Protein AF-A0A559JMA1-F1 (afdb_monomer_lite)

Sequence (141 aa):
MQQLREGKRKRIAVTKSPGHVDKILRTEEKWGELSIKAHTRREICLSNELLDYDLVRRLIHGAAHRWARAYRDKRITFEDFLSSFYEAAWRVIERYTWATDFYLFETISNAIKRRGQSMLRAAGNDKRRAFHEALPLADDF

Structure (mmCIF, N/CA/C/O backbone):
data_AF-A0A559JMA1-F1
#
_entry.id   AF-A0A559JMA1-F1
#
loop_
_atom_site.group_PDB
_atom_site.id
_atom_site.type_symbol
_atom_site.label_atom_id
_atom_site.label_alt_id
_atom_site.label_comp_id
_atom_site.label_asym_id
_atom_site.label_entity_id
_atom_site.label_seq_id
_atom_site.pdbx_PDB_ins_code
_atom_site.Cartn_x
_atom_site.Cartn_y
_atom_site.Cartn_z
_atom_site.occupancy
_atom_site.B_iso_or_equiv
_atom_site.auth_seq_id
_atom_site.auth_comp_id
_atom_site.auth_asym_id
_atom_site.auth_atom_id
_atom_site.pdbx_PDB_model_num
ATOM 1 N N . MET A 1 1 ? -18.130 -9.070 14.240 1.00 59.06 1 MET A N 1
ATOM 2 C CA . MET A 1 1 ? -17.082 -8.051 13.965 1.00 59.06 1 MET A CA 1
ATOM 3 C C . MET A 1 1 ? -15.822 -8.194 14.824 1.00 59.06 1 MET A C 1
ATOM 5 O O . MET A 1 1 ? -14.734 -8.036 14.284 1.00 59.06 1 MET A O 1
ATOM 9 N N . GLN A 1 2 ? -15.920 -8.525 16.119 1.00 61.66 2 GLN A N 1
ATOM 10 C CA . GLN A 1 2 ? -14.757 -8.704 17.012 1.00 61.66 2 GLN A CA 1
ATOM 11 C C . GLN A 1 2 ? -13.861 -9.902 16.626 1.00 61.66 2 GLN A C 1
ATOM 13 O O . GLN A 1 2 ? -12.649 -9.747 16.512 1.00 61.66 2 GLN A O 1
ATOM 18 N N . GLN A 1 3 ? -14.458 -11.050 16.283 1.00 65.12 3 GLN A N 1
ATOM 19 C CA . GLN A 1 3 ? -13.729 -12.260 15.862 1.00 65.12 3 GLN A CA 1
ATOM 20 C C . GLN A 1 3 ? -12.874 -12.062 14.592 1.00 65.12 3 GLN A C 1
ATOM 22 O O . GLN A 1 3 ? -11.746 -12.542 14.521 1.00 65.12 3 GLN A O 1
ATOM 27 N N . LEU A 1 4 ? -13.363 -11.290 13.610 1.00 67.75 4 LEU A N 1
ATOM 28 C CA . LEU A 1 4 ? -12.607 -10.939 12.395 1.00 67.75 4 LEU A CA 1
ATOM 29 C C . LEU A 1 4 ? -11.350 -10.116 12.720 1.00 67.75 4 LEU A C 1
ATOM 31 O O . LEU A 1 4 ? -10.287 -10.342 12.144 1.00 67.75 4 LEU A O 1
ATOM 35 N N . ARG A 1 5 ? -11.451 -9.180 13.674 1.00 70.06 5 ARG A N 1
ATOM 36 C CA . ARG A 1 5 ? -10.315 -8.352 14.113 1.00 70.06 5 ARG A CA 1
ATOM 37 C C . ARG A 1 5 ? -9.254 -9.191 14.814 1.00 70.06 5 ARG A C 1
ATOM 39 O O . ARG A 1 5 ? -8.067 -9.035 14.537 1.00 70.06 5 ARG A O 1
ATOM 46 N N . GLU A 1 6 ? -9.678 -10.102 15.681 1.00 74.38 6 GLU A N 1
ATOM 47 C CA . GLU A 1 6 ? -8.769 -11.011 16.378 1.00 74.38 6 GLU A CA 1
ATOM 48 C C . GLU A 1 6 ? -8.074 -11.976 15.418 1.00 74.38 6 GLU A C 1
ATOM 50 O O . GLU A 1 6 ? -6.866 -12.176 15.533 1.00 74.38 6 GLU A O 1
ATOM 55 N N . GLY A 1 7 ? -8.795 -12.511 14.429 1.00 82.19 7 GLY A N 1
ATOM 56 C CA . GLY A 1 7 ? -8.221 -13.373 13.394 1.00 82.19 7 GLY A CA 1
ATOM 57 C C . GLY A 1 7 ? -7.130 -12.671 12.580 1.00 82.19 7 GLY A C 1
ATOM 58 O O . GLY A 1 7 ? -6.014 -13.183 12.461 1.00 82.19 7 GLY A O 1
ATOM 59 N N . LYS A 1 8 ? -7.405 -11.454 12.088 1.00 84.94 8 LYS A N 1
ATOM 60 C CA . LYS A 1 8 ? -6.415 -10.643 11.359 1.00 84.94 8 LYS A CA 1
ATOM 61 C C . LYS A 1 8 ? -5.185 -10.331 12.210 1.00 84.94 8 LYS A C 1
ATOM 63 O O . LYS A 1 8 ? -4.056 -10.470 11.737 1.00 84.94 8 LYS A O 1
ATOM 68 N N . ARG A 1 9 ? -5.398 -9.939 13.469 1.00 84.56 9 ARG A N 1
ATOM 69 C CA . ARG A 1 9 ? -4.317 -9.571 14.391 1.00 84.56 9 ARG A CA 1
ATOM 70 C C . ARG A 1 9 ? -3.426 -10.768 14.721 1.00 84.56 9 ARG A C 1
ATOM 72 O O . ARG A 1 9 ? -2.205 -10.642 14.677 1.00 84.56 9 ARG A O 1
ATOM 79 N N . LYS A 1 10 ? -4.021 -11.939 14.973 1.00 86.56 10 LYS A N 1
ATOM 80 C CA . LYS A 1 10 ? -3.284 -13.197 15.177 1.00 86.56 10 LYS A CA 1
ATOM 81 C C . LYS A 1 10 ? -2.467 -13.567 13.937 1.00 86.56 10 LYS A C 1
ATOM 83 O O . LYS A 1 10 ? -1.288 -13.883 14.068 1.00 86.56 10 LYS A O 1
ATOM 88 N N . ARG A 1 11 ? -3.039 -13.443 12.730 1.00 90.81 11 ARG A N 1
ATOM 89 C CA . ARG A 1 11 ? -2.318 -13.717 11.474 1.00 90.81 11 ARG A CA 1
ATOM 90 C C . ARG A 1 11 ? -1.061 -12.863 11.345 1.00 90.81 11 ARG A C 1
ATOM 92 O O . ARG A 1 11 ? 0.011 -13.405 11.082 1.00 90.81 11 ARG A O 1
ATOM 99 N N . ILE A 1 12 ? -1.169 -11.543 11.500 1.00 89.44 12 ILE A N 1
ATOM 100 C CA . ILE A 1 12 ? -0.002 -10.665 11.320 1.00 89.44 12 ILE A CA 1
ATOM 101 C C . ILE A 1 12 ? 1.044 -10.876 12.420 1.00 89.44 12 ILE A C 1
ATOM 103 O O . ILE A 1 12 ? 2.229 -10.818 12.117 1.00 89.44 12 ILE A O 1
ATOM 107 N N . ALA A 1 13 ? 0.628 -11.193 13.650 1.00 86.81 13 ALA A N 1
ATOM 108 C CA . ALA A 1 13 ? 1.542 -11.464 14.759 1.00 86.81 13 ALA A CA 1
ATOM 109 C C . ALA A 1 13 ? 2.394 -12.724 14.535 1.00 86.81 13 ALA A C 1
ATOM 111 O O . ALA A 1 13 ? 3.558 -12.745 14.915 1.00 86.81 13 ALA A O 1
ATOM 112 N N . VAL A 1 14 ? 1.831 -13.754 13.893 1.00 89.00 14 VAL A N 1
ATOM 113 C CA . VAL A 1 14 ? 2.552 -15.002 13.586 1.00 89.00 14 VAL A CA 1
ATOM 114 C C . VAL A 1 14 ? 3.399 -14.878 12.315 1.00 89.00 14 VAL A C 1
ATOM 116 O O . VAL A 1 14 ? 4.470 -15.465 12.219 1.00 89.00 14 VAL A O 1
ATOM 119 N N . THR A 1 15 ? 2.926 -14.130 11.314 1.00 86.50 15 THR A N 1
ATOM 120 C CA . THR A 1 15 ? 3.517 -14.150 9.960 1.00 86.50 15 THR A CA 1
ATOM 121 C C . THR A 1 15 ? 4.483 -13.008 9.659 1.00 86.50 15 THR A C 1
ATOM 123 O O . THR A 1 15 ? 5.182 -13.059 8.644 1.00 86.50 15 THR A O 1
ATOM 126 N N . LYS A 1 16 ? 4.507 -11.945 10.470 1.00 90.25 16 LYS A N 1
ATOM 127 C CA . LYS A 1 16 ? 5.271 -10.721 10.192 1.00 90.25 16 LYS A CA 1
ATOM 128 C C . LYS A 1 16 ? 6.200 -10.381 11.351 1.00 90.25 16 LYS A C 1
ATOM 130 O O . LYS A 1 16 ? 5.908 -10.666 12.505 1.00 90.25 16 LYS A O 1
ATOM 135 N N . SER A 1 17 ? 7.306 -9.705 11.042 1.00 91.06 17 SER A N 1
ATOM 136 C CA . SER A 1 17 ? 8.194 -9.174 12.076 1.00 91.06 17 SER A CA 1
ATOM 137 C C . SER A 1 17 ? 7.502 -8.067 12.888 1.00 91.06 17 SER A C 1
ATOM 139 O O . SER A 1 17 ? 6.652 -7.358 12.337 1.00 91.06 17 SER A O 1
ATOM 141 N N . PRO A 1 18 ? 7.893 -7.841 14.157 1.00 89.44 18 PRO A N 1
ATOM 142 C CA . PRO A 1 18 ? 7.257 -6.838 15.016 1.00 89.44 18 PRO A CA 1
ATOM 143 C C . PRO A 1 18 ? 7.207 -5.436 14.392 1.00 89.44 18 PRO A C 1
ATOM 145 O O . PRO A 1 18 ? 6.161 -4.793 14.379 1.00 89.44 18 PRO A O 1
ATOM 148 N N . GLY A 1 19 ? 8.301 -4.991 13.765 1.00 89.12 19 GLY A N 1
ATOM 149 C CA . GLY A 1 19 ? 8.341 -3.694 13.080 1.00 89.12 19 GLY A CA 1
ATOM 150 C C . GLY A 1 19 ? 7.466 -3.616 11.821 1.00 89.12 19 GLY A C 1
ATOM 151 O O . GLY A 1 19 ? 7.116 -2.527 11.378 1.00 89.12 19 GLY A O 1
ATOM 152 N N . HIS A 1 20 ? 7.104 -4.749 11.215 1.00 89.44 20 HIS A N 1
ATOM 153 C CA . HIS A 1 20 ? 6.154 -4.784 10.102 1.00 89.44 20 HIS A CA 1
ATOM 154 C C . HIS A 1 20 ? 4.705 -4.801 10.603 1.00 89.44 20 HIS A C 1
ATOM 156 O O . HIS A 1 20 ? 3.855 -4.140 10.012 1.00 89.44 20 HIS A O 1
ATOM 162 N N . VAL A 1 21 ? 4.440 -5.503 11.709 1.00 91.44 21 VAL A N 1
ATOM 163 C CA . VAL A 1 21 ? 3.153 -5.456 12.419 1.00 91.44 21 VAL A CA 1
ATOM 164 C C . VAL A 1 21 ? 2.829 -4.023 12.839 1.00 91.44 21 VAL A C 1
ATOM 166 O O . VAL A 1 21 ? 1.735 -3.548 12.557 1.00 91.44 21 VAL A O 1
ATOM 169 N N . ASP A 1 22 ? 3.791 -3.307 13.425 1.00 92.88 22 ASP A N 1
ATOM 170 C CA . ASP A 1 22 ? 3.627 -1.904 13.826 1.00 92.88 22 ASP A CA 1
ATOM 171 C C . ASP A 1 22 ? 3.223 -1.006 12.642 1.00 92.88 22 ASP A C 1
ATOM 173 O O . ASP A 1 22 ? 2.241 -0.273 12.723 1.00 92.88 22 ASP A O 1
ATOM 177 N N . LYS A 1 23 ? 3.885 -1.142 11.485 1.00 92.88 23 LYS A N 1
ATOM 178 C CA . LYS A 1 23 ? 3.525 -0.384 10.270 1.00 92.88 23 LYS A CA 1
ATOM 179 C C . LYS A 1 23 ? 2.105 -0.666 9.786 1.00 92.88 23 LYS A C 1
ATOM 181 O O . LYS A 1 23 ? 1.408 0.257 9.363 1.00 92.88 23 LYS A O 1
ATOM 186 N N . ILE A 1 24 ? 1.696 -1.936 9.828 1.00 93.00 24 ILE A N 1
ATOM 187 C CA . ILE A 1 24 ? 0.341 -2.355 9.464 1.00 93.00 24 ILE A CA 1
ATOM 188 C C . ILE A 1 24 ? -0.674 -1.679 10.388 1.00 93.00 24 ILE A C 1
ATOM 190 O O . ILE A 1 24 ? -1.606 -1.043 9.902 1.00 93.00 24 ILE A O 1
ATOM 194 N N . LEU A 1 25 ? -0.467 -1.782 11.702 1.00 93.81 25 LEU A N 1
ATOM 195 C CA . LEU A 1 25 ? -1.399 -1.254 12.696 1.00 93.81 25 LEU A CA 1
ATOM 196 C C . LEU A 1 25 ? -1.487 0.274 12.654 1.00 93.81 25 LEU A C 1
ATOM 198 O O . LEU A 1 25 ? -2.594 0.797 12.643 1.00 93.81 25 LEU A O 1
ATOM 202 N N . ARG A 1 26 ? -0.359 0.983 12.528 1.00 94.75 26 ARG A N 1
ATOM 203 C CA . ARG A 1 26 ? -0.339 2.454 12.411 1.00 94.75 26 ARG A CA 1
ATOM 204 C C . ARG A 1 26 ? -1.049 2.964 11.163 1.00 94.75 26 ARG A C 1
ATOM 206 O O . ARG A 1 26 ? -1.712 3.993 11.195 1.00 94.75 26 ARG A O 1
ATOM 213 N N . THR A 1 27 ? -0.914 2.246 10.049 1.00 93.56 27 THR A N 1
ATOM 214 C CA . THR A 1 27 ? -1.617 2.598 8.807 1.00 93.56 27 THR A CA 1
ATOM 215 C C . THR A 1 27 ? -3.123 2.385 8.954 1.00 93.56 27 THR A C 1
ATOM 217 O O . THR A 1 27 ? -3.904 3.203 8.477 1.00 93.56 27 THR A O 1
ATOM 220 N N . GLU A 1 28 ? -3.535 1.312 9.635 1.00 93.00 28 GLU A N 1
ATOM 221 C CA . GLU A 1 28 ? -4.949 1.039 9.912 1.00 93.00 28 GLU A CA 1
ATOM 222 C C . GLU A 1 28 ? -5.553 2.076 10.869 1.00 93.00 28 GLU A C 1
ATOM 224 O O . GLU A 1 28 ? -6.646 2.579 10.623 1.00 93.00 28 GLU A O 1
ATOM 229 N N . GLU A 1 29 ? -4.827 2.430 11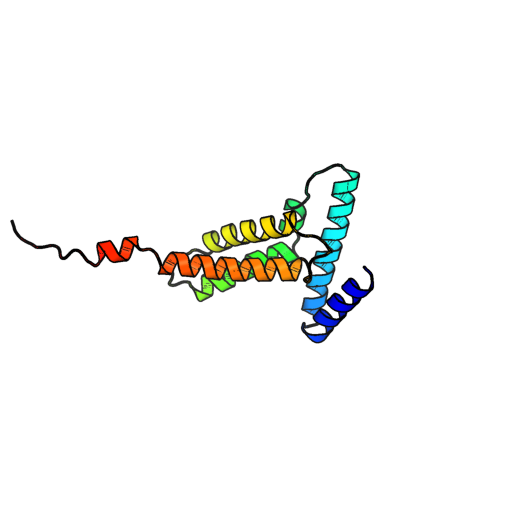.931 1.00 93.00 29 GLU A N 1
ATOM 230 C CA . GLU A 1 29 ? -5.204 3.490 12.868 1.00 93.00 29 GLU A CA 1
ATOM 231 C C . GLU A 1 29 ? -5.371 4.821 12.136 1.00 93.00 29 GLU A C 1
ATOM 233 O O . GLU A 1 29 ? -6.422 5.455 12.246 1.00 93.00 29 GLU A O 1
ATOM 238 N N . LYS A 1 30 ? -4.400 5.184 11.285 1.00 93.56 30 LYS A N 1
ATOM 239 C CA . LYS A 1 30 ? -4.474 6.420 10.510 1.00 93.56 30 LYS A CA 1
ATOM 240 C C . LYS A 1 30 ? -5.676 6.447 9.571 1.00 93.56 30 LYS A C 1
ATOM 242 O O . LYS A 1 30 ? -6.358 7.462 9.471 1.00 93.56 30 LYS A O 1
ATOM 247 N N . TRP A 1 31 ? -5.966 5.337 8.898 1.00 92.19 31 TRP A N 1
ATOM 248 C CA . TRP A 1 31 ? -7.166 5.230 8.071 1.00 92.19 31 TRP A CA 1
ATOM 249 C C . TRP A 1 31 ? -8.450 5.369 8.900 1.00 92.19 31 TRP A C 1
ATOM 251 O O . TRP A 1 31 ? -9.388 6.033 8.459 1.00 92.19 31 TRP A O 1
ATOM 261 N N . GLY A 1 32 ? -8.485 4.804 10.110 1.00 90.44 32 GLY A N 1
ATOM 262 C CA . GLY A 1 32 ? -9.599 4.958 11.046 1.00 90.44 32 GLY A CA 1
ATOM 263 C C . GLY A 1 32 ? -9.843 6.418 11.437 1.00 90.44 32 GLY A C 1
ATOM 264 O O . GLY A 1 32 ? -10.970 6.899 11.321 1.00 90.44 32 GLY A O 1
ATOM 265 N N . GLU A 1 33 ? -8.789 7.146 11.818 1.00 90.81 33 GLU A N 1
ATOM 266 C CA . GLU A 1 33 ? -8.854 8.588 12.108 1.00 90.81 33 GLU A CA 1
ATOM 267 C C . GLU A 1 33 ? -9.414 9.384 10.923 1.00 90.81 33 GLU A C 1
ATOM 269 O O . GLU A 1 33 ? -10.329 10.197 11.079 1.00 90.81 33 GLU A O 1
ATOM 274 N N . LEU A 1 34 ? -8.875 9.137 9.725 1.00 89.12 34 LEU A N 1
ATOM 275 C CA . LEU A 1 34 ? -9.281 9.831 8.504 1.00 89.12 34 LEU A CA 1
ATOM 276 C C . LEU A 1 34 ? -10.727 9.516 8.125 1.00 89.12 34 LEU A C 1
ATOM 278 O O . LEU A 1 34 ? -11.456 10.409 7.704 1.00 89.12 34 LEU A O 1
ATOM 282 N N . SER A 1 35 ? -11.169 8.277 8.324 1.00 86.62 35 SER A N 1
ATOM 283 C CA . SER A 1 35 ? -12.548 7.868 8.049 1.00 86.62 35 SER A CA 1
ATOM 284 C C . SER A 1 35 ? -13.543 8.580 8.968 1.00 86.62 35 SER A C 1
ATOM 286 O O . SER A 1 35 ? -14.581 9.052 8.507 1.00 86.62 35 SER A O 1
ATOM 288 N N . ILE A 1 36 ? -13.210 8.723 10.257 1.00 87.19 36 ILE A N 1
ATOM 289 C CA . ILE A 1 36 ? -14.022 9.489 11.214 1.00 87.19 36 ILE A CA 1
ATOM 290 C C . ILE A 1 36 ? -14.050 10.968 10.818 1.00 87.19 36 ILE A C 1
ATOM 292 O O . ILE A 1 36 ? -15.118 11.572 10.759 1.00 87.19 36 ILE A O 1
ATOM 296 N N . LYS A 1 37 ? -12.889 11.553 10.500 1.00 86.56 37 LYS A N 1
ATOM 297 C CA . LYS A 1 37 ? -12.772 12.956 10.079 1.00 86.56 37 LYS A CA 1
ATOM 298 C C . LYS A 1 37 ? -13.593 13.243 8.818 1.00 86.56 37 LYS A C 1
ATOM 300 O O . LYS A 1 37 ? -14.331 14.226 8.800 1.00 86.56 37 LYS A O 1
ATOM 305 N N . ALA A 1 38 ? -13.504 12.377 7.809 1.00 85.56 38 ALA A N 1
ATOM 306 C CA . ALA A 1 38 ? -14.276 12.473 6.573 1.00 85.56 38 ALA A CA 1
ATOM 307 C C . ALA A 1 38 ? -15.785 12.430 6.856 1.00 85.56 38 ALA A C 1
ATOM 309 O O . ALA A 1 38 ? -16.531 13.293 6.393 1.00 85.56 38 ALA A O 1
ATOM 310 N N . HIS A 1 39 ? -16.220 11.496 7.711 1.00 84.00 39 HIS A N 1
ATOM 311 C CA . HIS A 1 39 ? -17.614 11.394 8.135 1.00 84.00 39 HIS A CA 1
ATOM 312 C C . HIS A 1 39 ? -18.105 12.672 8.836 1.00 84.00 39 HIS A C 1
ATOM 314 O O . HIS A 1 39 ? -19.145 13.216 8.467 1.00 84.00 39 HIS A O 1
ATOM 320 N N . THR A 1 40 ? -17.330 13.203 9.787 1.00 84.81 40 THR A N 1
ATOM 321 C CA . THR A 1 40 ? -17.665 14.432 10.526 1.00 84.81 40 THR A CA 1
ATOM 322 C C . THR A 1 40 ? -17.738 15.659 9.616 1.00 84.81 40 THR A C 1
ATOM 324 O O . THR A 1 40 ? -18.612 16.506 9.788 1.00 84.81 40 THR A O 1
ATOM 327 N N . ARG A 1 41 ? -16.838 15.763 8.632 1.00 83.88 41 ARG A N 1
ATOM 328 C CA . ARG A 1 41 ? -16.772 16.900 7.699 1.00 83.88 41 ARG A CA 1
ATOM 329 C C . ARG A 1 41 ? -17.712 16.775 6.499 1.00 83.88 41 ARG A C 1
ATOM 331 O O . ARG A 1 41 ? -17.785 17.706 5.706 1.00 83.88 41 ARG A O 1
ATOM 338 N N . ARG A 1 42 ? -18.425 15.648 6.358 1.00 77.38 42 ARG A N 1
ATOM 339 C CA . ARG A 1 42 ? -19.160 15.270 5.133 1.00 77.38 42 ARG A CA 1
ATOM 340 C C . ARG A 1 42 ? -18.271 15.306 3.880 1.00 77.38 42 ARG A C 1
ATOM 342 O O . ARG A 1 42 ? -18.752 15.543 2.775 1.00 77.38 42 ARG A O 1
ATOM 349 N N . GLU A 1 43 ? -16.974 15.071 4.056 1.00 77.62 43 GLU A N 1
ATOM 350 C CA . GLU A 1 43 ? -16.010 14.955 2.966 1.00 77.62 43 GLU A CA 1
ATOM 351 C C . GLU A 1 43 ? -16.019 13.515 2.447 1.00 77.62 43 GLU A C 1
ATOM 353 O O . GLU A 1 43 ? -16.080 12.557 3.216 1.00 77.62 43 GLU A O 1
ATOM 358 N N . ILE A 1 44 ? -15.975 13.355 1.125 1.00 64.44 44 ILE A N 1
ATOM 359 C CA . ILE A 1 44 ? -16.216 12.057 0.480 1.00 64.44 44 ILE A CA 1
ATOM 360 C C . ILE A 1 44 ? -15.000 11.129 0.604 1.00 64.44 44 ILE A C 1
ATOM 362 O O . ILE A 1 44 ? -15.168 9.915 0.707 1.00 64.44 44 ILE A O 1
ATOM 366 N N . CYS A 1 45 ? -13.771 11.657 0.618 1.00 65.44 45 CYS A N 1
ATOM 367 C CA . CYS A 1 45 ? -12.585 10.820 0.775 1.00 65.44 45 CYS A CA 1
ATOM 368 C C . CYS A 1 45 ? -11.328 11.626 1.120 1.00 65.44 45 CYS A C 1
ATOM 370 O O . CYS A 1 45 ? -10.990 12.579 0.424 1.00 65.44 45 CYS A O 1
ATOM 372 N N . LEU A 1 46 ? -10.574 11.175 2.126 1.00 74.56 46 LEU A N 1
ATOM 373 C CA . LEU A 1 46 ? -9.254 11.713 2.481 1.00 74.56 46 LEU A CA 1
ATOM 374 C C . LEU A 1 46 ? -8.111 10.855 1.908 1.00 74.56 46 LEU A C 1
ATOM 376 O O . LEU A 1 46 ? -7.054 10.723 2.523 1.00 74.56 46 LEU A O 1
ATOM 380 N N . SER A 1 47 ? -8.321 10.258 0.726 1.00 80.81 47 SER A N 1
ATOM 381 C CA . SER A 1 47 ? -7.328 9.397 0.061 1.00 80.81 47 SER A CA 1
ATOM 382 C C . SER A 1 47 ? -5.969 10.076 -0.086 1.00 80.81 47 SER A C 1
ATOM 384 O O . SER A 1 47 ? -4.951 9.440 0.171 1.00 80.81 47 SER A O 1
ATOM 386 N N . ASN A 1 48 ? -5.948 11.371 -0.413 1.00 86.81 48 ASN A N 1
ATOM 387 C CA . ASN A 1 48 ? -4.709 12.143 -0.533 1.00 86.81 48 ASN A CA 1
ATOM 388 C C . ASN A 1 48 ? -3.939 12.198 0.795 1.00 86.81 48 ASN A C 1
ATOM 390 O O . ASN A 1 48 ? -2.751 11.898 0.815 1.00 86.81 48 ASN A O 1
ATOM 394 N N . GLU A 1 49 ? -4.620 12.455 1.919 1.00 89.88 49 GLU A N 1
ATOM 395 C CA . GLU A 1 49 ? -3.978 12.490 3.244 1.00 89.88 49 GLU A CA 1
ATOM 396 C C . GLU A 1 49 ? -3.345 11.138 3.605 1.00 89.88 49 GLU A C 1
ATOM 398 O O . GLU A 1 49 ? -2.307 11.082 4.267 1.00 89.88 49 GLU A O 1
ATOM 403 N N . LEU A 1 50 ? -3.951 10.034 3.157 1.00 91.62 50 LEU A N 1
ATOM 404 C CA . LEU A 1 50 ? -3.397 8.706 3.384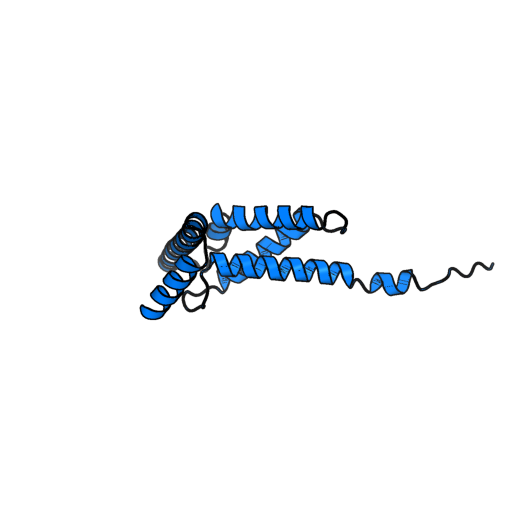 1.00 91.62 50 LEU A CA 1
ATOM 405 C C . LEU A 1 50 ? -2.272 8.349 2.401 1.00 91.62 50 LEU A C 1
ATOM 407 O O . LEU A 1 50 ? -1.339 7.650 2.784 1.00 91.62 50 LEU A O 1
ATOM 411 N N . LEU A 1 51 ? -2.324 8.819 1.155 1.00 93.19 51 LEU A N 1
ATOM 412 C CA . LEU A 1 51 ? -1.226 8.658 0.196 1.00 93.19 51 LEU A CA 1
ATOM 413 C C . LEU A 1 51 ? 0.020 9.446 0.625 1.00 93.19 51 LEU A C 1
ATOM 415 O O . LEU A 1 51 ? 1.140 8.957 0.455 1.00 93.19 51 LEU A O 1
ATOM 419 N N . ASP A 1 52 ? -0.183 10.613 1.235 1.00 93.00 52 ASP A N 1
ATOM 420 C CA . ASP A 1 52 ? 0.875 11.456 1.797 1.00 93.00 52 ASP A CA 1
ATOM 421 C C . ASP A 1 52 ? 1.384 10.950 3.150 1.00 93.00 52 ASP A C 1
ATOM 423 O O . ASP A 1 52 ? 2.476 11.323 3.593 1.00 93.00 52 ASP A O 1
ATOM 427 N N . TYR A 1 53 ? 0.635 10.056 3.803 1.00 94.81 53 TYR A N 1
ATOM 428 C CA . TYR A 1 53 ? 1.065 9.450 5.052 1.00 94.81 53 TYR A CA 1
ATOM 429 C C . TYR A 1 53 ? 2.385 8.701 4.858 1.00 94.81 53 TYR A C 1
ATOM 431 O O . TYR A 1 53 ? 2.528 7.825 4.003 1.00 94.81 53 TYR A O 1
ATOM 439 N N . ASP A 1 54 ? 3.363 9.027 5.700 1.00 94.94 54 ASP A N 1
ATOM 440 C CA . ASP A 1 54 ? 4.757 8.642 5.505 1.00 94.94 54 ASP A CA 1
ATOM 441 C C . ASP A 1 54 ? 4.968 7.123 5.351 1.00 94.94 54 ASP A C 1
ATOM 443 O O . ASP A 1 54 ? 5.772 6.699 4.521 1.00 94.94 54 ASP A O 1
ATOM 447 N N . LEU A 1 55 ? 4.204 6.282 6.059 1.00 94.75 55 LEU A N 1
ATOM 448 C CA . LEU A 1 55 ? 4.298 4.825 5.902 1.00 94.75 55 LEU A CA 1
ATOM 449 C C . LEU A 1 55 ? 3.827 4.339 4.526 1.00 94.75 55 LEU A C 1
ATOM 451 O O . LEU A 1 55 ? 4.454 3.444 3.949 1.00 94.75 55 LEU A O 1
ATOM 455 N N . VAL A 1 56 ? 2.755 4.926 3.994 1.00 95.19 56 VAL A N 1
ATOM 456 C CA . VAL A 1 56 ? 2.212 4.601 2.668 1.00 95.19 56 VAL A CA 1
ATOM 457 C C . VAL A 1 56 ? 3.138 5.150 1.588 1.00 95.19 56 VAL A C 1
ATOM 459 O O . VAL A 1 56 ? 3.559 4.402 0.704 1.00 95.19 56 VAL A O 1
ATOM 462 N N . ARG A 1 57 ? 3.572 6.405 1.721 1.00 96.38 57 ARG A N 1
ATOM 463 C CA . ARG A 1 57 ? 4.546 7.024 0.819 1.00 96.38 57 ARG A CA 1
ATOM 464 C C . ARG A 1 57 ? 5.840 6.213 0.732 1.00 96.38 57 ARG A C 1
ATOM 466 O O . ARG A 1 57 ? 6.284 5.865 -0.362 1.00 96.38 57 ARG A O 1
ATOM 473 N N . ARG A 1 58 ? 6.429 5.823 1.870 1.00 96.25 58 ARG A N 1
ATOM 474 C CA . ARG A 1 58 ? 7.641 4.979 1.905 1.00 96.25 58 ARG A CA 1
ATOM 475 C C . ARG A 1 58 ? 7.407 3.595 1.308 1.00 96.25 58 ARG A C 1
ATOM 477 O O . ARG A 1 58 ? 8.316 3.052 0.679 1.00 96.25 58 ARG A O 1
ATOM 484 N N . LEU A 1 59 ? 6.223 3.008 1.494 1.00 96.50 59 LEU A N 1
ATOM 485 C CA . LEU A 1 59 ? 5.864 1.734 0.868 1.00 96.50 59 LEU A CA 1
ATOM 486 C C . LEU A 1 59 ? 5.882 1.853 -0.663 1.00 96.50 59 LEU A C 1
ATOM 488 O O . LEU A 1 59 ? 6.510 1.017 -1.318 1.00 96.50 59 LEU A O 1
ATOM 492 N N . ILE A 1 60 ? 5.243 2.892 -1.207 1.00 97.12 60 ILE A N 1
ATOM 493 C CA . ILE A 1 60 ? 5.140 3.155 -2.648 1.00 97.12 60 ILE A CA 1
ATOM 494 C C . ILE A 1 60 ? 6.522 3.463 -3.240 1.00 97.12 60 ILE A C 1
ATOM 496 O O . ILE A 1 60 ? 6.977 2.738 -4.126 1.00 97.12 60 ILE A O 1
ATOM 500 N N . HIS A 1 61 ? 7.237 4.456 -2.702 1.00 97.44 61 HIS A N 1
ATOM 501 C CA . HIS A 1 61 ? 8.574 4.839 -3.175 1.00 97.44 61 HIS A CA 1
ATOM 502 C C . HIS A 1 61 ? 9.580 3.695 -3.051 1.00 97.44 61 HIS A C 1
ATOM 504 O O . HIS A 1 61 ? 10.329 3.397 -3.982 1.00 97.44 61 HIS A O 1
ATOM 510 N N . GLY A 1 62 ? 9.582 3.007 -1.906 1.00 96.56 62 GLY A N 1
ATOM 511 C CA . GLY A 1 62 ? 10.462 1.870 -1.680 1.00 96.56 62 GLY A CA 1
ATOM 512 C C . GLY A 1 62 ? 10.171 0.725 -2.647 1.00 96.56 62 GLY A C 1
ATOM 513 O O . GLY A 1 62 ? 11.097 0.041 -3.081 1.00 96.56 62 GLY A O 1
ATOM 514 N N . ALA A 1 63 ? 8.905 0.502 -3.011 1.00 96.06 63 ALA A N 1
ATOM 515 C CA . ALA A 1 63 ? 8.567 -0.444 -4.063 1.00 96.06 63 ALA A CA 1
ATOM 516 C C . ALA A 1 63 ? 9.068 0.039 -5.426 1.00 96.06 63 ALA A C 1
ATOM 518 O O . ALA A 1 63 ? 9.801 -0.710 -6.066 1.00 96.06 63 ALA A O 1
ATOM 519 N N . ALA A 1 64 ? 8.752 1.267 -5.838 1.00 96.19 64 ALA A N 1
ATOM 520 C CA . ALA A 1 64 ? 9.181 1.825 -7.121 1.00 96.19 64 ALA A CA 1
ATOM 521 C C . ALA A 1 64 ? 10.702 1.712 -7.313 1.00 96.19 64 ALA A C 1
ATOM 523 O O . ALA A 1 64 ? 11.148 1.185 -8.328 1.00 96.19 64 ALA A O 1
ATOM 524 N N . HIS A 1 65 ? 11.501 2.051 -6.295 1.00 96.38 65 HIS A N 1
ATOM 525 C CA . HIS A 1 65 ? 12.955 1.870 -6.343 1.00 96.38 65 HIS A CA 1
ATOM 526 C C . 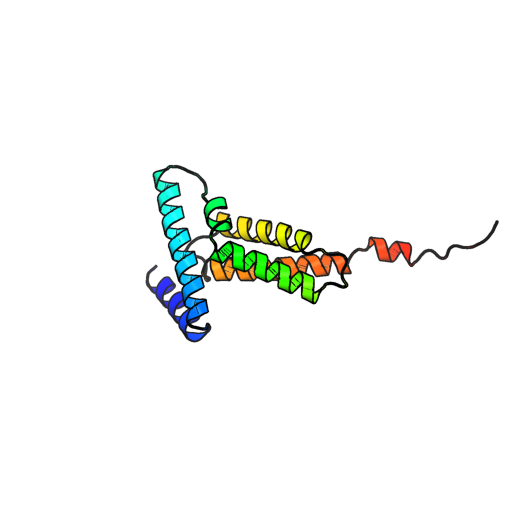HIS A 1 65 ? 13.383 0.411 -6.519 1.00 96.38 65 HIS A C 1
ATOM 528 O O . HIS A 1 65 ? 14.280 0.130 -7.313 1.00 96.38 65 HIS A O 1
ATOM 534 N N . ARG A 1 66 ? 12.768 -0.532 -5.792 1.00 95.06 66 ARG A N 1
ATOM 535 C CA . ARG A 1 66 ? 13.100 -1.961 -5.927 1.00 95.06 66 ARG A CA 1
ATOM 536 C C . ARG A 1 66 ? 12.773 -2.485 -7.322 1.00 95.06 66 ARG A C 1
ATOM 538 O O . ARG A 1 66 ? 13.588 -3.205 -7.886 1.00 95.06 66 ARG A O 1
ATOM 545 N N . TRP A 1 67 ? 11.616 -2.117 -7.868 1.00 94.38 67 TRP A N 1
ATOM 546 C CA . TRP A 1 67 ? 11.199 -2.529 -9.208 1.00 94.38 67 TRP A CA 1
ATOM 547 C C . TRP A 1 67 ? 12.085 -1.899 -10.287 1.00 94.38 67 TRP A C 1
ATOM 549 O O . TRP A 1 67 ? 12.659 -2.628 -11.088 1.00 94.38 67 TRP A O 1
ATOM 559 N N . ALA A 1 68 ? 12.300 -0.585 -10.249 1.00 92.38 68 ALA A N 1
ATOM 560 C CA . ALA A 1 68 ? 13.172 0.104 -11.200 1.00 92.38 68 ALA A CA 1
ATOM 561 C C . ALA A 1 68 ? 14.611 -0.434 -11.171 1.00 92.38 68 ALA A C 1
ATOM 563 O O . ALA A 1 68 ? 15.242 -0.593 -12.209 1.00 92.38 68 ALA A O 1
ATOM 564 N N . ARG A 1 69 ? 15.134 -0.775 -9.985 1.00 91.81 69 ARG A N 1
ATOM 565 C CA . ARG A 1 69 ? 16.460 -1.392 -9.860 1.00 91.81 69 ARG A CA 1
ATOM 566 C C . ARG A 1 69 ? 16.494 -2.815 -10.414 1.00 91.81 69 ARG A C 1
ATOM 568 O O . ARG A 1 69 ? 17.451 -3.157 -11.096 1.00 91.81 69 ARG A O 1
ATOM 575 N N . ALA A 1 70 ? 15.490 -3.636 -10.107 1.00 90.88 70 ALA A N 1
ATOM 576 C CA . ALA A 1 70 ? 15.426 -5.026 -10.560 1.00 90.88 70 ALA A CA 1
ATOM 577 C C . ALA A 1 70 ? 15.208 -5.152 -12.076 1.00 90.88 70 ALA A C 1
ATOM 579 O O . ALA A 1 70 ? 15.608 -6.148 -12.669 1.00 90.88 70 ALA A O 1
ATOM 580 N N . TYR A 1 71 ? 14.591 -4.145 -12.695 1.00 87.75 71 TYR A N 1
ATOM 581 C CA . TYR A 1 71 ? 14.238 -4.140 -14.113 1.00 87.75 71 TYR A CA 1
ATOM 582 C C . TYR A 1 71 ? 14.847 -2.952 -14.858 1.00 87.75 71 TYR A C 1
ATOM 584 O O . TYR A 1 71 ? 14.252 -2.473 -15.816 1.00 87.75 71 TYR A O 1
ATOM 592 N N . ARG A 1 72 ? 16.039 -2.503 -14.442 1.00 80.62 72 ARG A N 1
ATOM 593 C CA . ARG A 1 72 ? 16.751 -1.366 -15.050 1.00 80.62 72 ARG A CA 1
ATOM 594 C C . ARG A 1 72 ? 16.971 -1.540 -16.557 1.00 80.62 72 ARG A C 1
ATOM 596 O O . ARG A 1 72 ? 16.960 -0.560 -17.291 1.00 80.62 72 ARG A O 1
ATOM 603 N N . ASP A 1 73 ? 17.128 -2.782 -17.007 1.00 77.75 73 ASP A N 1
ATOM 604 C CA . ASP A 1 73 ? 17.346 -3.116 -18.421 1.00 77.75 73 ASP A CA 1
ATOM 605 C C . ASP A 1 73 ? 16.048 -3.114 -19.243 1.00 77.75 73 ASP A C 1
ATOM 607 O O . ASP A 1 73 ? 16.060 -3.204 -20.473 1.00 77.75 73 ASP A O 1
ATOM 611 N N . LYS A 1 74 ? 14.891 -3.028 -18.580 1.00 73.06 74 LYS A N 1
ATOM 612 C CA . LYS A 1 74 ? 13.613 -2.757 -19.235 1.00 73.06 74 LYS A CA 1
ATOM 613 C C . LYS A 1 74 ? 13.488 -1.240 -19.352 1.00 73.06 74 LYS A C 1
ATOM 615 O O . LYS A 1 74 ? 13.811 -0.524 -18.415 1.00 73.06 74 LYS A O 1
ATOM 620 N N . ARG A 1 75 ? 12.990 -0.740 -20.488 1.00 80.81 75 ARG A N 1
ATOM 621 C CA . ARG A 1 75 ? 12.744 0.697 -20.749 1.00 80.81 75 ARG A CA 1
ATOM 622 C C . ARG A 1 75 ? 11.587 1.273 -19.903 1.00 80.81 75 ARG A C 1
ATOM 624 O O . ARG A 1 75 ? 10.761 2.010 -20.421 1.00 80.81 75 ARG A O 1
ATOM 631 N N . ILE A 1 76 ? 11.484 0.875 -18.637 1.00 86.69 76 ILE A N 1
ATOM 632 C CA . ILE A 1 76 ? 10.496 1.337 -17.664 1.00 86.69 76 ILE A CA 1
ATOM 633 C C . ILE A 1 76 ? 11.268 2.084 -16.585 1.00 86.69 76 ILE A C 1
ATOM 635 O O . ILE A 1 76 ? 12.155 1.524 -15.937 1.00 86.69 76 ILE A O 1
ATOM 639 N N . THR A 1 77 ? 10.935 3.351 -16.405 1.00 91.19 77 THR A N 1
ATOM 640 C CA . THR A 1 77 ? 11.624 4.245 -15.478 1.00 91.19 77 THR A CA 1
ATOM 641 C C . THR A 1 77 ? 11.110 4.090 -14.047 1.00 91.19 77 THR A C 1
ATOM 643 O O . THR A 1 77 ? 10.098 3.434 -13.773 1.00 91.19 77 THR A O 1
ATOM 646 N N . PHE A 1 78 ? 11.823 4.695 -13.098 1.00 94.31 78 PHE A N 1
ATOM 647 C CA . PHE A 1 78 ? 11.349 4.790 -11.720 1.00 94.31 78 PHE A CA 1
ATOM 648 C C . PHE A 1 78 ? 10.019 5.546 -11.644 1.00 94.31 78 PHE A C 1
ATOM 650 O O . PHE A 1 78 ? 9.118 5.119 -10.926 1.00 94.31 78 PHE A O 1
ATOM 657 N N . GLU A 1 79 ? 9.890 6.615 -12.420 1.00 95.19 79 GLU A N 1
ATOM 658 C CA . GLU A 1 79 ? 8.730 7.488 -12.517 1.00 95.19 79 GLU A CA 1
ATOM 659 C C . GLU A 1 79 ? 7.506 6.730 -13.052 1.00 95.19 79 GLU A C 1
ATOM 661 O O . GLU A 1 79 ? 6.412 6.868 -12.500 1.00 95.19 79 GLU A O 1
ATOM 666 N N . ASP A 1 80 ? 7.697 5.847 -14.040 1.00 92.81 80 ASP A N 1
ATOM 667 C CA . ASP A 1 80 ? 6.635 4.982 -14.572 1.00 92.81 80 ASP A CA 1
ATOM 668 C C . ASP A 1 80 ? 6.075 4.045 -13.495 1.00 92.81 80 ASP A C 1
ATOM 670 O O . ASP A 1 80 ? 4.854 3.902 -13.335 1.00 92.81 80 ASP A O 1
ATOM 674 N N . PHE A 1 81 ? 6.970 3.404 -12.731 1.00 94.62 81 PHE A N 1
ATOM 675 C CA . PHE A 1 81 ? 6.576 2.560 -11.604 1.00 94.62 81 PHE A CA 1
ATOM 676 C C . PHE A 1 81 ? 5.917 3.383 -10.502 1.00 94.62 81 PHE A C 1
ATOM 678 O O . PHE A 1 81 ? 4.889 2.968 -9.972 1.00 94.62 81 PHE A O 1
ATOM 685 N N . LEU A 1 82 ? 6.482 4.543 -10.167 1.00 96.94 82 LEU A N 1
ATOM 686 C CA . LEU A 1 82 ? 5.989 5.409 -9.105 1.00 96.94 82 LEU A CA 1
ATOM 687 C C . LEU A 1 82 ? 4.553 5.857 -9.387 1.00 96.94 82 LEU A C 1
ATOM 689 O O . LEU A 1 82 ? 3.671 5.612 -8.564 1.00 96.94 82 LEU A O 1
ATOM 693 N N . SER A 1 83 ? 4.310 6.427 -10.568 1.00 96.31 83 SER A N 1
ATOM 694 C CA . SER A 1 83 ? 2.986 6.880 -11.001 1.00 96.31 83 SER A CA 1
ATOM 695 C C . SER A 1 83 ? 1.968 5.734 -10.982 1.00 96.31 83 SER A C 1
ATOM 697 O O . SER A 1 83 ? 0.915 5.821 -10.344 1.00 96.31 83 SER A O 1
ATOM 699 N N . SER A 1 84 ? 2.334 4.585 -11.560 1.00 95.88 84 SER A N 1
ATOM 700 C CA . SER A 1 84 ? 1.472 3.398 -11.581 1.00 95.88 84 SER A CA 1
ATOM 701 C C . SER A 1 84 ? 1.165 2.840 -10.187 1.00 95.88 84 SER A C 1
ATOM 703 O O . SER A 1 84 ? 0.088 2.283 -9.963 1.00 95.88 84 SER A O 1
ATOM 705 N N . PHE A 1 85 ? 2.105 2.932 -9.247 1.00 97.50 85 PHE A N 1
ATOM 706 C CA . PHE A 1 85 ? 1.919 2.447 -7.880 1.00 97.50 85 PHE A CA 1
ATOM 707 C C . PHE A 1 85 ? 1.072 3.399 -7.040 1.00 97.50 85 PHE A C 1
ATOM 709 O O . PHE A 1 85 ? 0.260 2.912 -6.253 1.00 97.50 85 PHE A O 1
ATOM 716 N N . TYR A 1 86 ? 1.194 4.713 -7.241 1.00 96.69 86 TYR A N 1
ATOM 717 C CA . TYR A 1 86 ? 0.284 5.696 -6.649 1.00 96.69 86 TYR A CA 1
ATOM 718 C C . TYR A 1 86 ? -1.155 5.477 -7.110 1.00 96.69 86 TYR A C 1
ATOM 720 O O . TYR A 1 86 ? -2.055 5.393 -6.278 1.00 96.69 86 TYR A O 1
ATOM 728 N N . GLU A 1 87 ? -1.367 5.275 -8.411 1.00 96.06 87 GLU A N 1
ATOM 729 C CA . GLU A 1 87 ? -2.689 4.967 -8.960 1.00 96.06 87 GLU A CA 1
ATOM 730 C C . GLU A 1 87 ? -3.272 3.677 -8.352 1.00 96.06 87 GLU A C 1
ATOM 732 O O . GLU A 1 87 ? -4.439 3.620 -7.958 1.00 96.06 87 GLU A O 1
ATOM 737 N N . ALA A 1 88 ? -2.454 2.626 -8.231 1.00 95.88 88 AL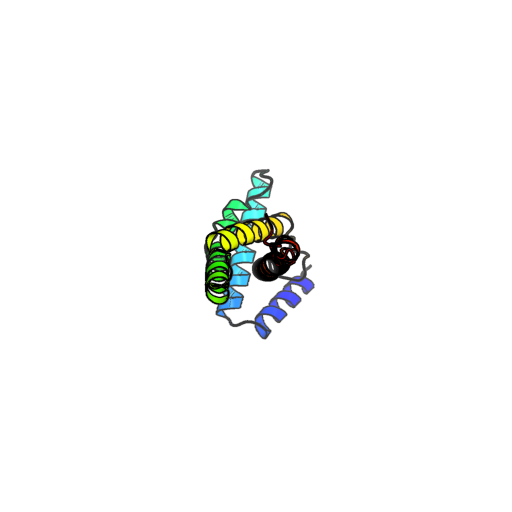A A N 1
ATOM 738 C CA . ALA A 1 88 ? -2.879 1.373 -7.615 1.00 95.88 88 ALA A CA 1
ATOM 739 C C . AL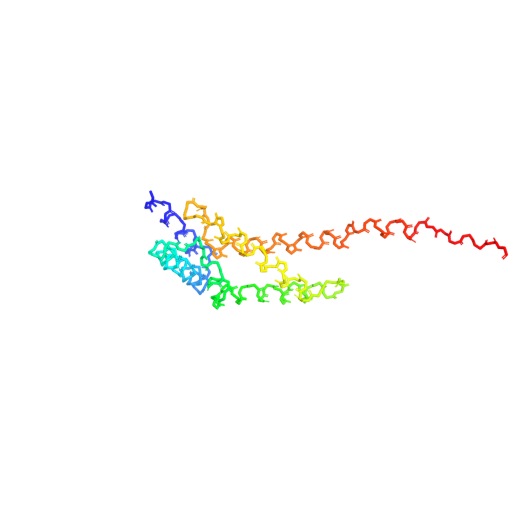A A 1 88 ? -3.227 1.543 -6.126 1.00 95.88 88 ALA A C 1
ATOM 741 O O . ALA A 1 88 ? -4.213 0.968 -5.662 1.00 95.88 88 ALA A O 1
ATOM 742 N N . ALA A 1 89 ? -2.437 2.324 -5.385 1.00 95.81 89 ALA A N 1
ATOM 743 C CA . ALA A 1 89 ? -2.678 2.609 -3.976 1.00 95.81 89 ALA A CA 1
ATOM 744 C C . ALA A 1 89 ? -3.957 3.432 -3.776 1.00 95.81 89 ALA A C 1
ATOM 746 O O . ALA A 1 89 ? -4.785 3.048 -2.954 1.00 95.81 89 ALA A O 1
ATOM 747 N N . TRP A 1 90 ? -4.166 4.485 -4.574 1.00 94.50 90 TRP A N 1
ATOM 748 C CA . TRP A 1 90 ? -5.389 5.294 -4.562 1.00 94.50 90 TRP A CA 1
ATOM 749 C C . TRP A 1 90 ? -6.626 4.406 -4.693 1.00 94.50 90 TRP A C 1
ATOM 751 O O . TRP A 1 90 ? -7.504 4.418 -3.832 1.00 94.50 90 TRP A O 1
ATOM 761 N N . ARG A 1 91 ? -6.676 3.574 -5.741 1.00 92.88 91 ARG A N 1
ATOM 762 C CA . ARG A 1 91 ? -7.825 2.694 -6.014 1.00 92.88 91 ARG A CA 1
ATOM 763 C C . ARG A 1 91 ? -8.105 1.714 -4.875 1.00 92.88 91 ARG A C 1
ATOM 765 O O . ARG A 1 91 ? -9.255 1.334 -4.666 1.00 92.88 91 ARG A O 1
ATOM 772 N N . VAL A 1 92 ? -7.063 1.265 -4.172 1.00 93.75 92 VAL A N 1
ATOM 773 C CA . VAL A 1 92 ? -7.224 0.429 -2.978 1.00 93.75 92 VAL A CA 1
ATOM 774 C C . VAL A 1 92 ? -7.850 1.235 -1.852 1.00 93.75 92 VAL A C 1
ATOM 776 O O . VAL A 1 92 ? -8.801 0.750 -1.255 1.00 93.75 92 VAL A O 1
ATOM 779 N N . ILE A 1 93 ? -7.343 2.435 -1.576 1.00 91.75 93 ILE A N 1
ATOM 780 C CA . ILE A 1 93 ? -7.801 3.270 -0.461 1.00 91.75 93 ILE A CA 1
ATOM 781 C C . ILE A 1 93 ? -9.278 3.642 -0.623 1.00 91.75 93 ILE A C 1
ATOM 783 O O . ILE A 1 93 ? -10.041 3.467 0.323 1.00 91.75 93 ILE A O 1
ATOM 787 N N . GLU A 1 94 ? -9.703 4.057 -1.818 1.00 88.88 94 GLU A N 1
ATOM 788 C CA . GLU A 1 94 ? -11.107 4.412 -2.086 1.00 88.88 94 GLU A CA 1
ATOM 789 C C . GLU A 1 94 ? -12.083 3.254 -1.877 1.00 88.88 94 GLU A C 1
ATOM 791 O O . GLU A 1 94 ? -13.221 3.455 -1.464 1.00 88.88 94 GLU A O 1
ATOM 796 N N . ARG A 1 95 ? -11.653 2.032 -2.197 1.00 88.81 95 ARG A N 1
ATOM 797 C CA . ARG A 1 95 ? -12.499 0.833 -2.128 1.00 88.81 95 ARG A CA 1
ATOM 798 C C . ARG A 1 95 ? -12.329 0.071 -0.823 1.00 88.81 95 ARG A C 1
ATOM 800 O O . ARG A 1 95 ? -13.007 -0.937 -0.613 1.00 88.81 95 ARG A O 1
ATOM 807 N N . TYR A 1 96 ? -11.383 0.483 0.014 1.00 90.06 96 TYR A N 1
ATOM 808 C CA . TYR A 1 96 ? -11.044 -0.262 1.206 1.00 90.06 96 TYR A CA 1
ATOM 809 C C . TYR A 1 96 ? -12.179 -0.175 2.212 1.00 90.06 96 TYR A C 1
ATOM 811 O O . TYR A 1 96 ? -12.680 0.895 2.552 1.00 90.06 96 TYR A O 1
ATOM 819 N N . THR A 1 97 ? -12.548 -1.337 2.730 1.00 84.56 97 THR A N 1
ATOM 820 C CA . THR A 1 97 ? -13.449 -1.441 3.863 1.00 84.56 97 THR A CA 1
ATOM 821 C C . THR A 1 97 ? -12.813 -2.337 4.909 1.00 84.56 97 THR A C 1
ATOM 823 O O . THR A 1 97 ? -12.086 -3.289 4.610 1.00 84.56 97 THR A O 1
ATOM 826 N N . TRP A 1 98 ? -13.146 -2.071 6.164 1.00 79.94 98 TRP A N 1
ATOM 827 C CA . TRP A 1 98 ? -12.706 -2.867 7.306 1.00 79.94 98 TRP A CA 1
ATOM 828 C C . TRP A 1 98 ? -13.131 -4.348 7.245 1.00 79.94 98 TRP A C 1
ATOM 830 O O . TRP A 1 98 ? -12.539 -5.187 7.931 1.00 79.94 98 TRP A O 1
ATOM 840 N N . ALA A 1 99 ? -14.141 -4.666 6.427 1.00 80.94 99 ALA A N 1
ATOM 841 C CA . ALA A 1 99 ? -14.665 -6.012 6.212 1.00 80.94 99 ALA A CA 1
ATOM 842 C C . ALA A 1 99 ? -13.769 -6.895 5.324 1.00 80.94 99 ALA A C 1
ATOM 844 O O . ALA A 1 99 ? -13.973 -8.101 5.277 1.00 80.94 99 ALA A O 1
ATOM 845 N N . THR A 1 100 ? -12.775 -6.321 4.640 1.00 80.69 100 THR A N 1
ATOM 846 C CA . THR A 1 100 ? -11.803 -7.077 3.829 1.00 80.69 100 THR A CA 1
ATOM 847 C C . THR A 1 100 ? -10.968 -8.039 4.682 1.00 80.69 100 THR A C 1
ATOM 849 O O . THR A 1 100 ? -10.820 -7.816 5.872 1.00 80.69 100 THR A O 1
ATOM 852 N N . ASP A 1 101 ? -10.367 -9.092 4.124 1.00 83.81 101 ASP A N 1
ATOM 853 C CA . ASP A 1 101 ? -9.571 -10.057 4.917 1.00 83.81 101 ASP A CA 1
ATOM 854 C C . ASP A 1 101 ? -8.187 -9.537 5.337 1.00 83.81 101 ASP A C 1
ATOM 856 O O . ASP A 1 101 ? -7.537 -10.075 6.241 1.00 83.81 101 ASP A O 1
ATOM 860 N N . PHE A 1 102 ? -7.701 -8.490 4.678 1.00 88.38 102 PHE A N 1
ATOM 861 C CA . PHE A 1 102 ? -6.360 -7.943 4.857 1.00 88.38 102 PHE A CA 1
ATOM 862 C C . PHE A 1 102 ? -6.413 -6.542 5.444 1.00 88.38 102 PHE A C 1
ATOM 864 O O . PHE A 1 102 ? -7.400 -5.836 5.278 1.00 88.38 102 PHE A O 1
ATOM 871 N N . TYR A 1 103 ? -5.354 -6.149 6.151 1.00 92.62 103 TYR A N 1
ATOM 872 C CA . TYR A 1 103 ? -5.207 -4.753 6.552 1.00 92.62 103 TYR A CA 1
ATOM 873 C C . TYR A 1 103 ? -4.927 -3.875 5.332 1.00 92.62 103 TYR A C 1
ATOM 875 O O . TYR A 1 103 ? -4.432 -4.355 4.301 1.00 92.62 103 TYR A O 1
ATOM 883 N N . LEU A 1 104 ? -5.183 -2.576 5.454 1.00 92.69 104 LEU A N 1
ATOM 884 C CA . LEU A 1 104 ? -5.004 -1.636 4.352 1.00 92.69 104 LEU A CA 1
ATOM 885 C C . LEU A 1 104 ? -3.575 -1.656 3.801 1.00 92.69 104 LEU A C 1
ATOM 887 O O . LEU A 1 104 ? -3.366 -1.789 2.595 1.00 92.69 104 LEU A O 1
ATOM 891 N N . PHE A 1 105 ? -2.583 -1.636 4.694 1.00 93.88 105 PHE A N 1
ATOM 892 C CA . PHE A 1 105 ? -1.167 -1.698 4.327 1.00 93.88 105 PHE A CA 1
ATOM 893 C C . PHE A 1 105 ? -0.821 -2.956 3.508 1.00 93.88 105 PHE A C 1
ATOM 895 O O . PHE A 1 105 ? -0.091 -2.891 2.515 1.00 93.88 105 PHE A O 1
ATOM 902 N N . GLU A 1 106 ? -1.365 -4.113 3.895 1.00 93.94 106 GLU A N 1
ATOM 903 C CA . GLU A 1 106 ? -1.165 -5.375 3.173 1.00 93.94 106 GLU A CA 1
ATOM 904 C C . GLU A 1 106 ? -1.831 -5.334 1.792 1.00 93.94 106 GLU A C 1
ATOM 906 O O . GLU A 1 106 ? -1.247 -5.776 0.800 1.00 93.94 106 GLU A O 1
ATOM 911 N N . THR A 1 107 ? -3.031 -4.761 1.720 1.00 94.56 107 THR A N 1
ATOM 912 C CA . THR A 1 107 ? -3.810 -4.641 0.484 1.00 94.56 107 THR A CA 1
ATOM 913 C C . THR A 1 107 ? -3.112 -3.728 -0.524 1.00 94.56 107 THR A C 1
ATOM 915 O O . THR A 1 107 ? -2.952 -4.116 -1.683 1.00 94.56 107 THR A O 1
ATOM 918 N N . ILE A 1 108 ? -2.596 -2.575 -0.079 1.00 95.38 108 ILE A N 1
ATOM 919 C CA . ILE A 1 108 ? -1.787 -1.665 -0.904 1.00 95.38 108 ILE A CA 1
ATOM 920 C C . ILE A 1 108 ? -0.530 -2.387 -1.404 1.00 95.38 108 ILE A C 1
ATOM 922 O O . ILE A 1 108 ? -0.241 -2.390 -2.600 1.00 95.38 108 ILE A O 1
ATOM 926 N N . SER A 1 109 ? 0.194 -3.068 -0.511 1.00 95.50 109 SER A N 1
ATOM 927 C CA . SER A 1 109 ? 1.405 -3.818 -0.867 1.00 95.50 109 SER A CA 1
ATOM 928 C C . SER A 1 109 ? 1.136 -4.886 -1.936 1.00 95.50 109 SER A C 1
ATOM 930 O O . SER A 1 109 ? 1.895 -5.028 -2.899 1.00 95.50 109 SER A O 1
ATOM 932 N N . ASN A 1 110 ? 0.023 -5.612 -1.816 1.00 95.19 110 ASN A N 1
ATOM 933 C CA . ASN A 1 110 ? -0.386 -6.614 -2.798 1.00 95.19 110 ASN A CA 1
ATOM 934 C C . ASN A 1 110 ? -0.795 -5.987 -4.139 1.00 95.19 110 ASN A C 1
ATOM 936 O O . ASN A 1 110 ? -0.425 -6.516 -5.190 1.00 95.19 110 ASN A O 1
ATOM 940 N N . ALA A 1 111 ? -1.507 -4.858 -4.125 1.00 95.56 111 ALA A N 1
ATOM 941 C CA . ALA A 1 111 ? -1.882 -4.138 -5.340 1.00 95.56 111 ALA A CA 1
ATOM 942 C C . ALA A 1 111 ? -0.653 -3.622 -6.102 1.00 95.56 111 ALA A C 1
ATOM 944 O O . ALA A 1 111 ? -0.557 -3.830 -7.312 1.00 95.56 111 ALA A O 1
ATOM 945 N N . ILE A 1 112 ? 0.331 -3.060 -5.394 1.00 96.88 112 ILE A N 1
ATOM 946 C CA . ILE A 1 112 ? 1.610 -2.622 -5.969 1.00 96.88 112 ILE A CA 1
ATOM 947 C C . ILE A 1 112 ? 2.330 -3.789 -6.652 1.00 96.88 112 ILE A C 1
ATOM 949 O O . ILE A 1 112 ? 2.754 -3.672 -7.801 1.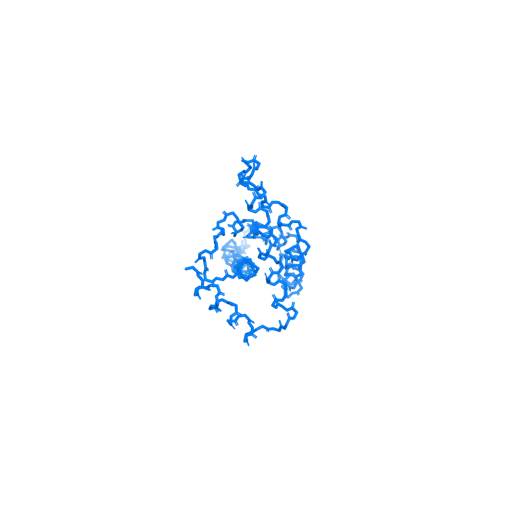00 96.88 112 ILE A O 1
ATOM 953 N N . LYS A 1 113 ? 2.432 -4.947 -5.984 1.00 95.19 113 LYS A N 1
ATOM 954 C CA . LYS A 1 113 ? 3.063 -6.142 -6.572 1.00 95.19 113 LYS A CA 1
ATOM 955 C C . LYS A 1 113 ? 2.364 -6.585 -7.857 1.00 95.19 113 LYS A C 1
ATOM 957 O O . LYS A 1 113 ? 3.032 -6.829 -8.859 1.00 95.19 113 LYS A O 1
ATOM 962 N N . ARG A 1 114 ? 1.028 -6.665 -7.840 1.00 95.25 114 ARG A N 1
ATOM 963 C CA . ARG A 1 114 ? 0.228 -7.035 -9.020 1.00 95.25 114 ARG A CA 1
ATOM 964 C C . ARG A 1 114 ? 0.412 -6.028 -10.156 1.00 95.25 114 ARG A C 1
ATOM 966 O O . ARG A 1 114 ? 0.572 -6.436 -11.305 1.00 95.25 114 ARG A O 1
ATOM 973 N N . ARG A 1 115 ? 0.439 -4.727 -9.845 1.00 95.25 115 ARG A N 1
ATOM 974 C CA . ARG A 1 115 ? 0.653 -3.667 -10.837 1.00 95.25 115 ARG A CA 1
ATOM 975 C C . ARG A 1 115 ? 2.043 -3.753 -11.460 1.00 95.25 115 ARG A C 1
ATOM 977 O O . ARG A 1 115 ? 2.133 -3.737 -12.681 1.00 95.25 115 ARG A O 1
ATOM 984 N N . GLY A 1 116 ? 3.090 -3.948 -10.657 1.00 92.88 116 GLY A N 1
ATOM 985 C CA . GLY A 1 116 ? 4.457 -4.129 -11.155 1.00 92.88 116 GLY A CA 1
ATOM 986 C C . GLY A 1 116 ? 4.571 -5.315 -12.114 1.00 92.88 116 GLY A C 1
ATOM 987 O O . GLY A 1 116 ? 5.086 -5.173 -13.220 1.00 92.88 116 GLY A O 1
ATOM 988 N N . GLN A 1 117 ? 3.986 -6.465 -11.759 1.00 92.88 117 GLN A N 1
ATOM 989 C CA . GLN A 1 117 ? 3.926 -7.627 -12.657 1.00 92.88 117 GLN A CA 1
ATOM 990 C C . GLN A 1 117 ? 3.173 -7.319 -13.958 1.00 92.88 117 GLN A C 1
ATOM 992 O O . GLN A 1 117 ? 3.608 -7.728 -15.033 1.00 92.88 117 GLN A O 1
ATOM 997 N N . SER A 1 118 ? 2.054 -6.594 -13.876 1.00 92.19 118 SER A N 1
ATOM 998 C CA . SER A 1 118 ? 1.280 -6.189 -15.052 1.00 92.19 118 SER A CA 1
ATOM 999 C C . SER A 1 118 ? 2.079 -5.281 -15.985 1.00 92.19 118 SER A C 1
ATOM 1001 O O . SER A 1 118 ? 2.010 -5.466 -17.197 1.00 92.19 118 SER A O 1
ATOM 1003 N N . MET A 1 119 ? 2.841 -4.328 -15.442 1.00 91.75 119 MET A N 1
ATOM 1004 C CA . MET A 1 119 ? 3.691 -3.433 -16.234 1.00 91.75 119 MET A CA 1
ATOM 1005 C C . MET A 1 119 ? 4.773 -4.210 -16.985 1.00 91.75 119 MET A C 1
ATOM 1007 O O . MET A 1 119 ? 4.974 -3.993 -18.175 1.00 91.75 119 MET A O 1
ATOM 1011 N N . LEU A 1 120 ? 5.419 -5.176 -16.327 1.00 88.94 120 LEU A N 1
ATOM 1012 C CA . LEU A 1 120 ? 6.418 -6.021 -16.985 1.00 88.94 120 LEU A CA 1
ATOM 1013 C C . LEU A 1 120 ? 5.824 -6.891 -18.087 1.00 88.94 120 LEU A C 1
ATOM 1015 O O . LEU A 1 120 ? 6.431 -7.032 -19.145 1.00 88.94 120 LEU A O 1
ATOM 1019 N N . ARG A 1 121 ? 4.641 -7.470 -17.853 1.00 86.56 121 ARG A N 1
ATOM 1020 C CA . ARG A 1 121 ? 3.938 -8.244 -18.884 1.00 86.56 121 ARG A CA 1
ATOM 1021 C C . ARG A 1 121 ? 3.595 -7.370 -20.083 1.00 86.56 121 ARG A C 1
ATOM 1023 O O . ARG A 1 121 ? 3.791 -7.816 -21.204 1.00 86.56 121 ARG A O 1
ATOM 1030 N N . ALA A 1 122 ? 3.132 -6.142 -19.858 1.00 84.69 122 ALA A N 1
ATOM 1031 C CA . ALA A 1 122 ? 2.841 -5.198 -20.934 1.00 84.69 122 ALA A CA 1
ATOM 1032 C C . ALA A 1 122 ? 4.104 -4.838 -21.734 1.00 84.69 122 ALA A C 1
ATOM 1034 O O . ALA A 1 122 ? 4.072 -4.872 -22.957 1.00 84.69 122 ALA A O 1
ATOM 1035 N N . ALA A 1 123 ? 5.230 -4.596 -21.057 1.00 77.81 123 ALA A N 1
ATOM 1036 C CA . ALA A 1 123 ? 6.505 -4.315 -21.716 1.00 77.81 123 ALA A CA 1
ATOM 1037 C C . ALA A 1 123 ? 7.097 -5.527 -22.464 1.00 77.81 123 ALA A C 1
ATOM 1039 O O . ALA A 1 123 ? 7.839 -5.354 -23.426 1.00 77.81 123 ALA A O 1
ATOM 1040 N N . GLY A 1 124 ? 6.800 -6.753 -22.021 1.00 67.81 124 GLY A N 1
ATOM 1041 C CA . GLY A 1 124 ? 7.192 -7.985 -22.712 1.00 67.81 124 GLY A CA 1
ATOM 1042 C C . GLY A 1 124 ? 6.282 -8.359 -23.889 1.00 67.81 124 GLY A C 1
ATOM 1043 O O . GLY A 1 124 ? 6.761 -8.937 -24.856 1.00 67.81 124 GLY A O 1
ATOM 1044 N N . ASN A 1 125 ? 4.994 -8.005 -23.823 1.00 56.50 125 ASN A N 1
ATOM 1045 C CA . ASN A 1 125 ? 3.965 -8.331 -24.818 1.00 56.50 125 ASN A CA 1
ATOM 1046 C C . ASN A 1 125 ? 3.692 -7.196 -25.815 1.00 56.50 125 ASN A C 1
ATOM 1048 O O . ASN A 1 125 ? 2.612 -7.169 -26.412 1.00 56.50 125 ASN A O 1
ATOM 1052 N N . ASP A 1 126 ? 4.616 -6.253 -26.002 1.00 53.75 126 ASP A N 1
ATOM 1053 C CA . ASP A 1 126 ? 4.444 -5.206 -27.005 1.00 53.75 126 ASP A CA 1
ATOM 1054 C C . ASP A 1 126 ? 4.511 -5.825 -28.413 1.00 53.75 126 ASP A C 1
ATOM 1056 O O . ASP A 1 126 ? 5.559 -5.919 -29.051 1.00 53.75 126 ASP A O 1
ATOM 1060 N N . LYS A 1 127 ? 3.357 -6.312 -28.888 1.00 47.34 127 LYS A N 1
ATOM 1061 C CA . LYS A 1 127 ? 3.151 -6.955 -30.192 1.00 47.34 127 LYS A CA 1
ATOM 1062 C C . LYS A 1 127 ? 3.546 -6.053 -31.364 1.00 47.34 127 LYS A C 1
ATOM 1064 O O . LYS A 1 127 ? 3.698 -6.562 -32.469 1.00 47.34 127 LYS A O 1
ATOM 1069 N N . ARG A 1 128 ? 3.772 -4.750 -31.144 1.00 51.28 128 ARG A N 1
ATOM 1070 C CA . ARG A 1 128 ? 4.385 -3.865 -32.147 1.00 51.28 128 ARG A CA 1
ATOM 1071 C C . ARG A 1 128 ? 5.796 -4.316 -32.536 1.00 51.28 128 ARG A C 1
ATOM 1073 O O . ARG A 1 128 ? 6.204 -4.069 -33.660 1.00 51.28 128 ARG A O 1
ATOM 1080 N N . ARG A 1 129 ? 6.521 -5.038 -31.670 1.00 46.44 129 ARG A N 1
ATOM 1081 C CA . ARG A 1 129 ? 7.834 -5.617 -32.010 1.00 46.44 129 ARG A CA 1
ATOM 1082 C C . ARG A 1 129 ? 7.765 -6.841 -32.917 1.00 46.44 129 ARG A C 1
ATOM 1084 O O . ARG A 1 129 ? 8.597 -6.957 -33.806 1.00 46.44 129 ARG A O 1
ATOM 1091 N N . ALA A 1 130 ? 6.758 -7.698 -32.756 1.00 45.03 130 ALA A N 1
ATOM 1092 C CA . ALA A 1 130 ? 6.625 -8.901 -33.583 1.00 45.03 130 ALA A CA 1
ATOM 1093 C C . ALA A 1 130 ? 6.420 -8.579 -35.078 1.00 45.03 130 ALA A C 1
ATOM 1095 O O . ALA A 1 130 ? 6.756 -9.396 -35.925 1.00 45.03 130 ALA A O 1
ATOM 1096 N N . PHE A 1 131 ? 5.912 -7.385 -35.404 1.00 45.94 131 PHE A N 1
ATOM 1097 C CA . PHE A 1 131 ? 5.752 -6.928 -36.789 1.00 45.94 131 PHE A CA 1
ATOM 1098 C C . PHE A 1 131 ? 6.957 -6.155 -37.344 1.00 45.94 131 PHE A C 1
ATOM 1100 O O . PHE A 1 131 ? 7.100 -6.080 -38.559 1.00 45.94 131 PHE A O 1
ATOM 1107 N N . HIS A 1 132 ? 7.836 -5.608 -36.497 1.00 49.00 132 HIS A N 1
ATOM 1108 C CA . HIS A 1 132 ? 9.043 -4.909 -36.960 1.00 49.00 132 HIS A CA 1
ATOM 1109 C C . HIS A 1 132 ? 10.251 -5.838 -37.150 1.00 49.00 132 HIS A C 1
ATOM 1111 O O . HIS A 1 132 ? 11.119 -5.518 -37.950 1.00 49.00 132 HIS A O 1
ATOM 1117 N N . GLU A 1 133 ? 10.301 -6.988 -36.471 1.00 48.34 133 GLU A N 1
ATOM 1118 C CA . GLU A 1 133 ? 11.341 -8.012 -36.696 1.00 48.34 133 GLU A CA 1
ATOM 1119 C C . GLU A 1 133 ? 11.008 -8.981 -37.851 1.00 48.34 133 GLU A C 1
ATOM 1121 O O . GLU A 1 133 ? 11.863 -9.762 -38.252 1.00 48.34 133 GLU A O 1
ATOM 1126 N N . ALA A 1 134 ? 9.790 -8.932 -38.407 1.00 48.16 134 ALA A N 1
ATOM 1127 C CA . ALA A 1 134 ? 9.313 -9.872 -39.431 1.00 48.16 134 ALA A CA 1
ATOM 1128 C C . ALA A 1 134 ? 9.264 -9.308 -40.864 1.00 48.16 134 ALA A C 1
ATOM 1130 O O . ALA A 1 134 ? 8.821 -10.007 -41.774 1.00 48.16 134 ALA A O 1
ATOM 1131 N N . LEU A 1 135 ? 9.704 -8.069 -41.089 1.00 49.16 135 LEU A N 1
ATOM 1132 C CA . LEU A 1 135 ? 9.874 -7.534 -42.438 1.00 49.16 135 LEU A CA 1
ATOM 1133 C C . LEU A 1 135 ? 11.362 -7.596 -42.791 1.00 49.16 135 LEU A C 1
ATOM 1135 O O . LEU A 1 135 ? 12.113 -6.731 -42.334 1.00 49.16 135 LEU A O 1
ATOM 1139 N N . PRO A 1 136 ? 11.824 -8.587 -43.578 1.00 47.03 136 PRO A N 1
ATOM 1140 C CA . PRO A 1 136 ? 13.083 -8.404 -44.272 1.00 47.03 136 PRO A CA 1
ATOM 1141 C C . PRO A 1 136 ? 12.894 -7.172 -45.160 1.00 47.03 136 PRO A C 1
ATOM 1143 O O . PRO A 1 136 ? 11.943 -7.112 -45.944 1.00 47.03 136 PRO A O 1
ATOM 1146 N N . LEU A 1 137 ? 13.761 -6.168 -45.006 1.00 50.62 137 LEU A N 1
ATOM 1147 C CA . LEU A 1 137 ? 13.998 -5.244 -46.104 1.00 50.62 137 LEU A CA 1
ATOM 1148 C C . LEU A 1 137 ? 14.490 -6.121 -47.254 1.00 50.62 137 LEU A C 1
ATOM 1150 O O . LEU A 1 137 ? 15.631 -6.575 -47.252 1.00 50.62 137 LEU A O 1
ATOM 1154 N N . ALA A 1 138 ? 13.583 -6.444 -48.172 1.00 45.97 138 ALA A N 1
ATOM 1155 C CA . ALA A 1 138 ? 13.980 -6.788 -49.515 1.00 45.97 138 ALA A CA 1
ATOM 1156 C C . ALA A 1 138 ? 14.619 -5.513 -50.069 1.00 45.97 138 ALA A C 1
ATOM 1158 O O . ALA A 1 138 ? 13.921 -4.553 -50.399 1.00 45.97 138 ALA A O 1
ATOM 1159 N N . ASP A 1 139 ? 15.949 -5.483 -50.039 1.00 49.28 139 ASP A N 1
ATOM 1160 C CA . ASP A 1 139 ? 16.710 -4.741 -51.030 1.00 49.28 139 ASP A CA 1
ATOM 1161 C C . ASP A 1 139 ? 16.207 -5.205 -52.395 1.00 49.28 139 ASP A C 1
ATOM 1163 O O . ASP A 1 139 ? 16.222 -6.403 -52.665 1.00 49.28 139 ASP A O 1
ATOM 1167 N N . ASP A 1 140 ? 15.676 -4.269 -53.174 1.00 42.50 140 ASP A N 1
ATOM 1168 C CA . ASP A 1 140 ? 15.768 -4.221 -54.633 1.00 42.50 140 ASP A CA 1
ATOM 1169 C C . ASP A 1 140 ? 14.998 -2.979 -55.100 1.00 42.50 140 ASP A C 1
ATOM 1171 O O . ASP A 1 140 ? 13.771 -2.965 -55.031 1.00 42.50 140 ASP A O 1
ATOM 1175 N N . PHE A 1 141 ? 15.729 -1.920 -55.478 1.00 41.22 141 PHE A N 1
ATOM 1176 C CA . PHE A 1 141 ? 15.610 -1.149 -56.732 1.00 41.22 141 PHE A CA 1
ATOM 1177 C C . PHE A 1 141 ? 16.732 -0.104 -56.817 1.00 41.22 141 PHE A C 1
ATOM 1179 O O . PHE A 1 141 ? 16.825 0.754 -55.909 1.00 41.22 141 PHE A O 1
#

pLDDT: mean 83.82, std 15.42, range [41.22, 97.5]

Foldseek 3Di:
DVVLVVVQLVVCVVPHDPVVSVLLVVLLVVLVVQVVVCVVVVNLDPLVVSCPPPSNVCLLLVLLVVLCVVVVVQPQHSVNLSVQLSVQLSVLSNPDDPPDSHGSSVSSNVSSVVSSVVVVVCSVPPCVVVVVVPDDPPDDD

Secondary structure (DSSP, 8-state):
-HHHHHHHHHHHHHHS-HHHHHHHHHHHHHHHHHHHHHHHHT-S--HHHHHSSHHHHHHHHHHHHHHHHHTTTSS--HHHHHHHHHHHHHHHHHH--TTSSS-HHHHHHHHHHHHHHHHHHHHH--THHHHHSS-------

Organism: NCBI:txid2163881

Radius of gyration: 20.33 Å; chains: 1; bounding box: 36×32×74 Å